Protein AF-A0A1G9V642-F1 (afdb_monomer_lite)

Secondary structure (DSSP, 8-state):
----SEEEEE----TTS--S---EEEEEPTT--GGGSGGGGG-GGG------HHHHHHHHHHHHHHHH-

pLDDT: mean 91.95, std 5.73, range [65.69, 98.0]

Structure (mmCIF, N/CA/C/O backbone):
data_AF-A0A1G9V642-F1
#
_entry.id   AF-A0A1G9V642-F1
#
loop_
_atom_site.group_PDB
_atom_site.id
_atom_site.type_symbol
_atom_site.label_atom_id
_atom_site.label_alt_id
_atom_site.label_comp_id
_atom_site.label_asym_id
_atom_site.label_entity_id
_atom_site.label_seq_id
_atom_site.pdbx_PDB_ins_code
_atom_site.Cartn_x
_atom_site.Cartn_y
_atom_site.Cartn_z
_atom_site.occupancy
_atom_site.B_iso_or_equiv
_atom_site.auth_seq_id
_atom_site.auth_comp_id
_atom_site.auth_asym_id
_atom_site.auth_atom_id
_atom_site.pdbx_PDB_model_num
ATOM 1 N N . MET A 1 1 ? -7.955 -9.132 10.996 1.00 65.69 1 MET A N 1
ATOM 2 C CA . MET A 1 1 ? -6.923 -8.331 10.308 1.00 65.69 1 MET A CA 1
ATOM 3 C C . MET A 1 1 ? -5.778 -9.266 9.993 1.00 65.69 1 MET A C 1
ATOM 5 O O . MET A 1 1 ? -5.578 -10.204 10.757 1.00 65.69 1 MET A O 1
ATOM 9 N N . LEU A 1 2 ? -5.112 -9.074 8.859 1.00 72.12 2 LEU A N 1
ATOM 10 C CA . LEU A 1 2 ? -3.968 -9.904 8.491 1.00 72.12 2 LEU A CA 1
ATOM 11 C C . LEU A 1 2 ? -2.786 -9.585 9.421 1.00 72.12 2 LEU A C 1
ATOM 13 O O . LEU A 1 2 ? -2.663 -8.432 9.845 1.00 72.12 2 LEU A O 1
ATOM 17 N N . PRO A 1 3 ? -1.946 -10.571 9.773 1.00 88.25 3 PRO A N 1
ATOM 18 C CA . PRO A 1 3 ? -0.703 -10.293 10.477 1.00 88.25 3 PRO A CA 1
ATOM 19 C C . PRO A 1 3 ? 0.177 -9.381 9.614 1.00 88.25 3 PRO A C 1
ATOM 21 O O . PRO A 1 3 ? 0.255 -9.556 8.399 1.00 88.25 3 PRO A O 1
ATOM 24 N N . VAL A 1 4 ? 0.822 -8.407 10.251 1.00 92.38 4 VAL A N 1
ATOM 25 C CA . VAL A 1 4 ? 1.711 -7.439 9.599 1.00 92.38 4 VAL A CA 1
ATOM 26 C C . VAL A 1 4 ? 3.087 -7.573 10.233 1.00 92.38 4 VAL A C 1
ATOM 28 O O . VAL A 1 4 ? 3.231 -7.351 11.432 1.00 92.38 4 VAL A O 1
ATOM 31 N N . GLU A 1 5 ? 4.087 -7.950 9.440 1.00 93.75 5 GLU A N 1
ATOM 32 C CA . GLU A 1 5 ? 5.478 -8.038 9.900 1.00 93.75 5 GLU A CA 1
ATOM 33 C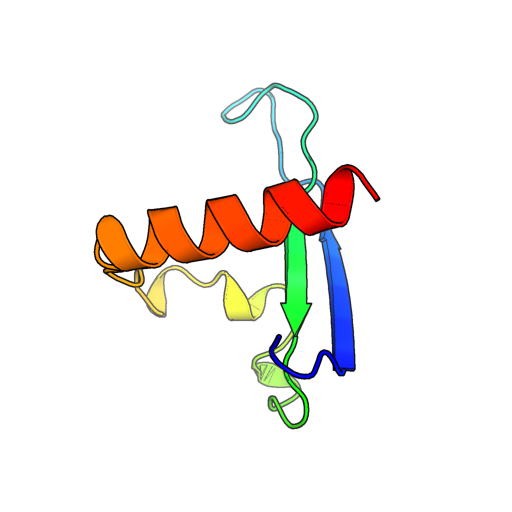 C . GLU A 1 5 ? 6.165 -6.669 9.834 1.00 93.75 5 GLU A C 1
ATOM 35 O O . GLU A 1 5 ? 6.939 -6.303 10.719 1.00 93.75 5 GLU A O 1
ATOM 40 N N . ARG A 1 6 ? 5.858 -5.885 8.795 1.00 92.62 6 ARG A N 1
ATOM 41 C CA . ARG A 1 6 ? 6.416 -4.546 8.582 1.00 92.62 6 ARG A CA 1
ATOM 42 C C . ARG A 1 6 ? 5.381 -3.620 7.961 1.00 92.62 6 ARG A C 1
ATOM 44 O O . ARG A 1 6 ? 4.571 -4.053 7.153 1.00 92.62 6 ARG A O 1
ATOM 51 N N . LEU A 1 7 ? 5.438 -2.336 8.299 1.00 93.38 7 LEU A N 1
ATOM 52 C CA . LEU A 1 7 ? 4.674 -1.290 7.624 1.00 93.38 7 LEU A CA 1
ATOM 53 C C . LEU A 1 7 ? 5.628 -0.422 6.804 1.00 93.38 7 LEU A C 1
ATOM 55 O O . LEU A 1 7 ? 6.597 0.108 7.349 1.00 93.38 7 LEU A O 1
ATOM 59 N N . TYR A 1 8 ? 5.342 -0.249 5.516 1.00 93.56 8 TYR A N 1
ATOM 60 C CA . TYR A 1 8 ? 6.011 0.765 4.709 1.00 93.56 8 TYR A CA 1
ATOM 61 C C . TYR A 1 8 ? 5.228 2.069 4.736 1.00 93.56 8 TYR A C 1
ATOM 63 O O . TYR A 1 8 ? 4.010 2.078 4.551 1.00 93.56 8 TYR A O 1
ATOM 71 N N . VAL A 1 9 ? 5.958 3.164 4.941 1.00 95.19 9 VAL A N 1
ATOM 72 C CA . VAL A 1 9 ? 5.440 4.531 4.904 1.00 95.19 9 VAL A CA 1
ATOM 73 C C . VAL A 1 9 ? 6.178 5.261 3.791 1.00 95.19 9 VAL A C 1
ATOM 75 O O . VAL A 1 9 ? 7.387 5.464 3.887 1.00 95.19 9 VAL A O 1
ATOM 78 N N . LEU A 1 10 ? 5.469 5.614 2.718 1.00 92.94 10 LEU A N 1
ATOM 79 C CA . LEU A 1 10 ? 6.063 6.255 1.541 1.00 92.94 10 LEU A CA 1
ATOM 80 C C . LEU A 1 10 ? 5.346 7.558 1.191 1.00 92.94 10 LEU A C 1
ATOM 82 O O . LEU A 1 10 ? 4.129 7.660 1.335 1.00 92.94 10 LEU A O 1
ATOM 86 N N . SER A 1 11 ? 6.100 8.516 0.655 1.00 93.31 11 SER A N 1
ATOM 87 C CA . SER A 1 11 ? 5.577 9.699 -0.030 1.00 93.31 11 SER A CA 1
ATOM 88 C C . SER A 1 11 ? 6.109 9.687 -1.460 1.00 93.31 11 SER A C 1
ATOM 90 O O . SER A 1 11 ? 7.317 9.778 -1.670 1.00 93.31 11 SER A O 1
ATOM 92 N N . LEU A 1 12 ? 5.211 9.496 -2.429 1.00 91.25 12 LEU A N 1
ATOM 93 C CA . LEU A 1 12 ? 5.547 9.303 -3.850 1.00 91.25 12 LEU A CA 1
ATOM 94 C C . LEU A 1 12 ? 4.987 10.417 -4.751 1.00 91.25 12 LEU A C 1
ATOM 96 O O . LEU A 1 12 ? 5.159 10.380 -5.969 1.00 91.25 12 LEU A O 1
ATOM 100 N N . GLY A 1 13 ? 4.296 11.399 -4.166 1.00 91.62 13 GLY A N 1
ATOM 101 C CA . GLY A 1 13 ? 3.698 12.509 -4.900 1.00 91.62 13 GLY A CA 1
ATOM 102 C C . GLY A 1 13 ? 4.733 13.374 -5.620 1.00 91.62 13 GLY A C 1
ATOM 103 O O . GLY A 1 13 ? 5.848 13.578 -5.142 1.00 91.62 13 GLY A O 1
ATOM 104 N N . SER A 1 14 ? 4.343 13.919 -6.772 1.00 93.31 14 SER A N 1
ATOM 105 C CA . SER A 1 14 ? 5.162 14.841 -7.562 1.00 93.31 14 SER A CA 1
ATOM 106 C C . SER A 1 14 ? 4.294 15.926 -8.207 1.00 93.31 14 SER A C 1
ATOM 108 O O . SER A 1 14 ? 3.097 15.703 -8.419 1.00 93.31 14 SER A O 1
ATOM 110 N N . PRO A 1 15 ? 4.863 17.094 -8.566 1.00 94.44 15 PRO A N 1
ATOM 111 C CA . PRO A 1 15 ? 4.135 18.127 -9.305 1.00 94.44 15 PRO A CA 1
ATOM 112 C C . PRO A 1 15 ? 3.573 17.657 -10.655 1.00 94.44 15 PRO A C 1
ATOM 114 O O . PRO A 1 15 ? 2.574 18.199 -11.118 1.00 94.44 15 PRO A O 1
ATOM 117 N N . GLN A 1 16 ? 4.208 16.667 -11.286 1.00 96.00 16 GLN A N 1
ATOM 118 C CA . GLN A 1 16 ? 3.797 16.097 -12.570 1.00 96.00 16 GLN A CA 1
ATOM 119 C C . GLN A 1 16 ? 2.625 15.108 -12.448 1.00 96.00 16 GLN A C 1
ATOM 121 O O . GLN A 1 16 ? 2.021 14.768 -13.462 1.00 96.00 16 GLN A O 1
ATOM 126 N N . ALA A 1 17 ? 2.311 14.635 -11.240 1.00 90.12 17 ALA A N 1
ATOM 127 C CA . ALA A 1 17 ? 1.238 13.679 -10.978 1.00 90.12 17 ALA A CA 1
ATOM 128 C C . ALA A 1 17 ? 0.471 14.071 -9.700 1.00 90.12 17 ALA A C 1
ATOM 130 O O . ALA A 1 17 ? -0.001 15.202 -9.591 1.00 90.12 17 ALA A O 1
ATOM 131 N N . ASN A 1 18 ? 0.307 13.151 -8.742 1.00 92.81 18 ASN A N 1
ATOM 132 C CA . ASN A 1 18 ? -0.384 13.377 -7.469 1.00 92.81 18 ASN A CA 1
ATOM 133 C C . ASN A 1 18 ? 0.291 14.501 -6.655 1.00 92.81 18 ASN A C 1
ATOM 135 O O . ASN A 1 18 ? 1.127 14.241 -5.791 1.00 92.81 18 ASN A O 1
ATOM 139 N N . ARG A 1 19 ? -0.081 15.759 -6.940 1.00 95.44 19 ARG A N 1
ATOM 140 C CA . ARG A 1 19 ? 0.592 16.965 -6.424 1.00 95.44 19 ARG A CA 1
ATOM 141 C C . ARG A 1 19 ? 0.445 17.174 -4.921 1.00 95.44 19 ARG A C 1
ATOM 143 O O . ARG A 1 19 ? 1.196 17.937 -4.324 1.00 95.44 19 ARG A O 1
ATOM 150 N N . HIS A 1 20 ? -0.617 16.623 -4.344 1.00 95.12 20 HIS A N 1
ATOM 151 C CA . HIS A 1 20 ? -0.941 16.816 -2.941 1.00 95.12 20 HIS A CA 1
ATOM 152 C C . HIS A 1 20 ? -0.070 15.887 -2.097 1.00 95.12 20 HIS A C 1
ATOM 154 O O . HIS A 1 20 ? 0.186 14.750 -2.492 1.00 95.12 20 HIS A O 1
ATOM 160 N N . VAL A 1 21 ? 0.371 16.362 -0.931 1.00 94.38 21 VAL A N 1
ATOM 161 C CA . VAL A 1 21 ? 1.078 15.503 0.023 1.00 94.38 21 VAL A CA 1
ATOM 162 C C . VAL A 1 21 ? 0.120 14.401 0.463 1.00 94.38 21 VAL A C 1
ATOM 164 O O . VAL A 1 21 ? -0.969 14.681 0.960 1.00 94.38 21 VAL A O 1
ATOM 167 N N . HIS A 1 22 ? 0.530 13.157 0.257 1.00 96.12 22 HIS A N 1
ATOM 1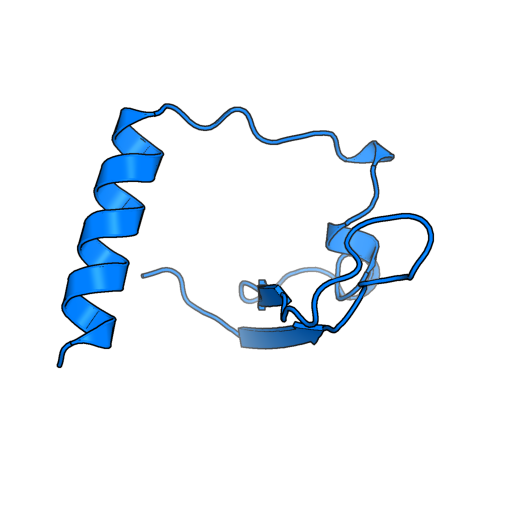68 C CA . HIS A 1 22 ? -0.177 11.966 0.703 1.00 96.12 22 HIS A CA 1
ATOM 169 C C . HIS A 1 22 ? 0.840 10.905 1.108 1.00 96.12 22 HIS A C 1
ATOM 171 O O . HIS A 1 22 ? 2.000 10.939 0.691 1.00 96.12 22 HIS A O 1
ATOM 177 N N . TRP A 1 23 ? 0.381 9.969 1.931 1.00 95.25 23 TRP A N 1
ATOM 178 C CA . TRP A 1 23 ? 1.189 8.876 2.448 1.00 95.25 23 TRP A CA 1
ATOM 179 C C . TRP A 1 23 ? 0.594 7.551 1.994 1.00 95.25 23 TRP A C 1
ATOM 181 O O . TRP A 1 23 ? -0.605 7.324 2.142 1.00 95.25 23 TRP A O 1
ATOM 191 N N . HIS A 1 24 ? 1.439 6.664 1.482 1.00 93.00 24 HIS A N 1
ATOM 192 C CA . HIS A 1 24 ? 1.092 5.260 1.309 1.00 93.00 24 HIS A CA 1
ATOM 193 C C . HIS A 1 24 ? 1.447 4.516 2.593 1.00 93.00 24 HIS A C 1
ATOM 195 O O . HIS A 1 24 ? 2.610 4.521 3.001 1.00 93.00 24 HIS A O 1
ATOM 201 N N . LEU A 1 25 ? 0.450 3.885 3.215 1.00 92.12 25 LEU A N 1
ATOM 202 C CA . LEU A 1 25 ? 0.620 2.987 4.357 1.00 92.12 25 LEU A CA 1
ATOM 203 C C . LEU A 1 25 ? 0.388 1.554 3.871 1.00 92.12 25 LEU A C 1
ATOM 205 O O . LEU A 1 25 ? -0.754 1.131 3.709 1.00 92.12 25 LEU A O 1
ATOM 209 N N . ALA A 1 26 ? 1.471 0.829 3.589 1.00 91.69 26 ALA A N 1
ATOM 210 C CA . ALA A 1 26 ? 1.411 -0.492 2.965 1.00 91.69 26 ALA A CA 1
ATOM 211 C C . ALA A 1 26 ? 1.895 -1.582 3.941 1.00 91.69 26 ALA A C 1
ATOM 213 O O . ALA A 1 26 ? 3.099 -1.660 4.215 1.00 91.69 26 ALA A O 1
ATOM 214 N N . PRO A 1 27 ? 0.988 -2.401 4.510 1.00 91.75 27 PRO A N 1
ATOM 215 C CA . PRO A 1 27 ? 1.368 -3.502 5.386 1.00 91.75 27 PRO A CA 1
ATOM 216 C C . PRO A 1 27 ? 1.984 -4.659 4.587 1.00 91.75 27 PRO A C 1
ATOM 218 O O . PRO A 1 27 ? 1.404 -5.125 3.609 1.00 91.75 27 PRO A O 1
ATOM 221 N N . LEU A 1 28 ? 3.138 -5.149 5.039 1.00 92.06 28 LEU A N 1
ATOM 222 C CA . LEU A 1 28 ? 3.805 -6.340 4.524 1.00 92.06 28 LEU A CA 1
ATOM 223 C C . LEU A 1 28 ? 3.427 -7.563 5.383 1.00 92.06 28 LEU A C 1
ATOM 225 O O . LEU A 1 28 ? 3.685 -7.555 6.595 1.00 92.06 28 LEU A O 1
ATOM 229 N N . PRO A 1 29 ? 2.857 -8.622 4.782 1.00 91.94 29 PRO A N 1
ATOM 230 C CA . PRO A 1 29 ? 2.630 -9.889 5.468 1.00 91.94 29 PRO A CA 1
ATOM 231 C C . PRO A 1 29 ? 3.941 -10.567 5.910 1.00 91.94 29 PRO A C 1
ATOM 233 O O . PRO A 1 29 ? 4.977 -10.373 5.272 1.00 91.94 29 PRO A O 1
ATOM 236 N N . PRO A 1 30 ? 3.912 -11.407 6.958 1.00 94.69 30 PRO A N 1
ATOM 237 C CA . PRO A 1 30 ? 5.057 -12.231 7.318 1.00 94.69 30 PRO A CA 1
ATOM 238 C C . PRO A 1 30 ? 5.463 -13.197 6.206 1.00 94.69 30 PRO A C 1
ATOM 240 O O . PRO A 1 30 ? 4.609 -13.753 5.514 1.00 94.69 30 PRO A O 1
ATOM 243 N N . GLY A 1 31 ? 6.768 -13.440 6.080 1.00 94.56 31 GLY A N 1
ATOM 244 C CA . GLY A 1 31 ? 7.312 -14.459 5.174 1.00 94.56 31 GLY A CA 1
ATOM 245 C C . GLY A 1 31 ? 7.392 -14.071 3.693 1.00 94.56 31 GLY A C 1
ATOM 246 O O . GLY A 1 31 ? 7.699 -14.932 2.871 1.00 94.56 31 GLY A O 1
ATOM 247 N N . VAL A 1 32 ? 7.152 -12.804 3.335 1.00 93.56 32 VAL A N 1
ATOM 248 C CA . VAL A 1 32 ? 7.386 -12.319 1.963 1.00 93.56 32 VAL A CA 1
ATOM 249 C C . VAL A 1 32 ? 8.894 -12.355 1.650 1.00 93.56 32 VAL A C 1
ATOM 251 O O . VAL A 1 32 ? 9.666 -11.780 2.429 1.00 93.56 32 VAL A O 1
ATOM 254 N N . PRO A 1 33 ? 9.337 -12.987 0.541 1.00 95.44 33 PRO A N 1
ATOM 255 C CA . PRO A 1 33 ? 10.745 -13.019 0.137 1.00 95.44 33 PRO A CA 1
ATOM 256 C C . PRO A 1 33 ? 11.352 -11.620 0.040 1.00 95.44 33 PRO A C 1
ATOM 258 O O . PRO A 1 33 ? 10.668 -10.671 -0.331 1.00 95.44 33 PRO A O 1
ATOM 261 N N . TYR A 1 34 ? 12.633 -11.472 0.382 1.00 93.50 34 TYR A N 1
ATOM 262 C CA . TYR A 1 34 ? 13.273 -10.154 0.479 1.00 93.50 34 TYR A CA 1
ATOM 263 C C . TYR A 1 34 ? 13.242 -9.378 -0.848 1.00 93.50 34 TYR A C 1
ATOM 265 O O . TYR A 1 34 ? 13.064 -8.164 -0.855 1.00 93.50 34 TYR A O 1
ATOM 273 N N . GLU A 1 35 ? 13.368 -10.079 -1.967 1.00 94.69 35 GLU A N 1
ATOM 274 C CA . GLU A 1 35 ? 13.284 -9.544 -3.323 1.00 94.69 35 GLU A CA 1
ATOM 275 C C . GLU A 1 35 ? 11.891 -9.011 -3.698 1.00 94.69 35 GLU A C 1
ATOM 277 O O . GLU A 1 35 ? 11.793 -8.126 -4.542 1.00 94.69 35 GLU A O 1
ATOM 282 N N . ASP A 1 36 ? 10.831 -9.484 -3.037 1.00 93.69 36 ASP A N 1
ATOM 283 C CA . ASP A 1 36 ? 9.441 -9.067 -3.265 1.00 93.69 36 ASP A CA 1
ATOM 284 C C . ASP A 1 36 ? 8.995 -7.935 -2.315 1.00 93.69 36 ASP A C 1
ATOM 286 O O . ASP A 1 36 ? 7.840 -7.503 -2.324 1.00 93.69 36 ASP A O 1
ATOM 290 N N . GLN A 1 37 ? 9.899 -7.439 -1.468 1.00 92.56 37 GLN A N 1
ATOM 291 C CA . GLN A 1 37 ? 9.614 -6.422 -0.457 1.00 92.56 37 GLN A CA 1
ATOM 292 C C . GLN A 1 37 ? 9.740 -4.978 -0.989 1.00 92.56 37 GLN A C 1
ATOM 294 O O . GLN A 1 37 ? 10.264 -4.704 -2.067 1.00 92.56 37 GLN A O 1
ATOM 299 N N . GLN A 1 38 ? 9.311 -4.006 -0.174 1.00 91.12 38 GLN A N 1
ATOM 300 C CA . GLN A 1 38 ? 9.446 -2.564 -0.435 1.00 91.12 38 GLN A CA 1
ATOM 301 C C . GLN A 1 38 ? 8.798 -2.129 -1.762 1.00 91.12 38 GLN A C 1
ATOM 303 O O . GLN A 1 38 ? 7.587 -2.254 -1.927 1.00 91.12 38 GLN A O 1
ATOM 308 N N . ILE A 1 39 ? 9.591 -1.582 -2.691 1.00 90.12 39 ILE A N 1
ATOM 309 C CA . ILE A 1 39 ? 9.103 -1.054 -3.965 1.00 90.12 39 ILE A CA 1
ATOM 310 C C . ILE A 1 39 ? 8.730 -2.156 -4.962 1.00 90.12 39 ILE A C 1
ATOM 312 O O . ILE A 1 39 ? 7.938 -1.891 -5.861 1.00 90.12 39 ILE A O 1
ATOM 316 N N . ALA A 1 40 ? 9.230 -3.386 -4.772 1.00 90.69 40 ALA A N 1
ATOM 317 C CA . ALA A 1 40 ? 8.906 -4.523 -5.634 1.00 90.69 40 ALA A CA 1
ATOM 318 C C . ALA A 1 40 ? 7.400 -4.840 -5.620 1.00 90.69 40 ALA A C 1
ATOM 320 O O . ALA A 1 40 ? 6.823 -5.217 -6.636 1.00 90.69 40 ALA A O 1
ATOM 321 N N . ALA A 1 41 ? 6.726 -4.579 -4.495 1.00 82.31 41 ALA A N 1
ATOM 322 C CA . ALA A 1 41 ? 5.277 -4.717 -4.377 1.00 82.31 41 ALA A CA 1
ATOM 323 C C . ALA A 1 41 ? 4.478 -3.738 -5.267 1.00 82.31 41 ALA A C 1
ATOM 325 O O . ALA A 1 41 ? 3.294 -3.964 -5.496 1.00 82.31 41 ALA A O 1
ATOM 326 N N . PHE A 1 42 ? 5.100 -2.665 -5.775 1.00 82.31 42 PHE A N 1
ATOM 327 C CA . PHE A 1 42 ? 4.462 -1.656 -6.635 1.00 82.31 42 PHE A CA 1
ATOM 328 C C . PHE A 1 42 ? 4.825 -1.812 -8.119 1.00 82.31 42 PHE A C 1
ATOM 330 O O . PHE A 1 42 ? 4.509 -0.942 -8.933 1.00 82.31 42 PHE A O 1
ATOM 337 N N . GLU A 1 43 ? 5.517 -2.889 -8.491 1.00 89.56 43 GLU A N 1
ATOM 338 C CA . GLU A 1 43 ? 5.898 -3.130 -9.878 1.00 89.56 43 GLU A CA 1
ATOM 339 C C . GLU A 1 43 ? 4.665 -3.317 -10.763 1.00 89.56 43 GLU A C 1
ATOM 341 O O . GLU A 1 43 ? 3.891 -4.258 -10.593 1.00 89.56 43 GLU A O 1
ATOM 346 N N . ALA A 1 44 ? 4.517 -2.458 -11.775 1.00 87.94 44 ALA A N 1
ATOM 347 C CA . ALA A 1 44 ? 3.391 -2.517 -12.708 1.00 87.94 44 ALA A CA 1
ATOM 348 C C . ALA A 1 44 ? 3.292 -3.863 -13.455 1.00 87.94 44 ALA A C 1
ATOM 350 O O . ALA A 1 44 ? 2.204 -4.265 -13.862 1.00 87.94 44 ALA A O 1
ATOM 351 N N . SER A 1 45 ? 4.408 -4.588 -13.606 1.00 92.25 45 SER A N 1
ATOM 352 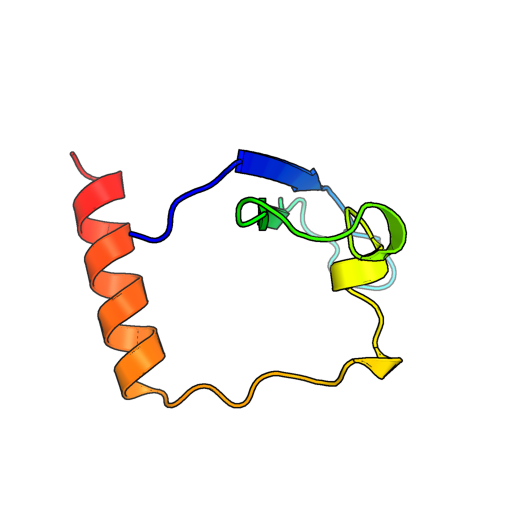C CA . SER A 1 45 ? 4.442 -5.937 -14.187 1.00 92.25 45 SER A CA 1
ATOM 353 C C . SER A 1 45 ? 3.658 -6.977 -13.377 1.00 92.25 45 SER A C 1
ATOM 355 O O . SER A 1 45 ? 3.290 -8.007 -13.937 1.00 92.25 45 SER A O 1
ATOM 357 N N . ARG A 1 46 ? 3.370 -6.722 -12.093 1.00 90.06 46 ARG A N 1
ATOM 358 C CA . ARG A 1 46 ? 2.569 -7.603 -11.225 1.00 90.06 46 ARG A CA 1
ATOM 359 C C . ARG A 1 46 ? 1.060 -7.442 -11.423 1.00 90.06 46 ARG A C 1
ATOM 361 O O . ARG A 1 46 ? 0.289 -8.225 -10.874 1.00 90.06 46 ARG A O 1
ATOM 368 N N . GLY A 1 47 ? 0.642 -6.478 -12.244 1.00 90.56 47 GLY A N 1
ATOM 369 C CA . GLY A 1 47 ? -0.758 -6.217 -12.553 1.00 90.56 47 GLY A CA 1
ATOM 370 C C . GLY A 1 47 ? -1.484 -5.443 -11.454 1.00 90.56 47 GLY A C 1
ATOM 371 O O . GLY A 1 47 ? -0.873 -4.835 -10.577 1.00 90.56 47 GLY A O 1
ATOM 372 N N . VAL A 1 48 ? -2.812 -5.440 -11.539 1.00 90.25 48 VAL A N 1
ATOM 373 C CA . VAL A 1 48 ? -3.707 -4.770 -10.592 1.00 90.25 48 VAL A CA 1
ATOM 374 C C . VAL A 1 48 ? -4.682 -5.809 -10.055 1.00 90.25 48 VAL A C 1
ATOM 376 O O . VAL A 1 48 ? -5.193 -6.626 -10.820 1.00 90.25 48 VAL A O 1
ATOM 379 N N . LEU A 1 49 ? -4.919 -5.789 -8.743 1.00 89.38 49 LEU A N 1
ATOM 380 C CA . LEU A 1 49 ? -5.942 -6.626 -8.125 1.00 89.38 49 LEU A CA 1
ATOM 381 C C . LEU A 1 49 ? -7.326 -6.079 -8.479 1.00 89.38 49 LEU A C 1
ATOM 383 O O . LEU A 1 49 ? -7.620 -4.919 -8.195 1.00 89.38 49 LEU A O 1
ATOM 387 N N . ASP A 1 50 ? -8.160 -6.928 -9.070 1.00 93.31 50 ASP A N 1
ATOM 388 C CA . ASP A 1 50 ? -9.583 -6.663 -9.259 1.00 93.31 50 ASP A CA 1
ATOM 389 C C . ASP A 1 50 ? -10.323 -7.118 -7.996 1.00 93.31 50 ASP A C 1
ATOM 391 O O . ASP A 1 50 ? -10.488 -8.317 -7.760 1.00 93.31 50 ASP A O 1
ATOM 395 N N . VAL A 1 51 ? -10.645 -6.165 -7.121 1.00 94.12 51 VAL A N 1
ATOM 396 C CA . VAL A 1 51 ? -11.300 -6.428 -5.833 1.00 94.12 51 VAL A CA 1
ATOM 397 C C . VAL A 1 51 ? -12.767 -6.013 -5.945 1.00 94.12 51 VAL A C 1
ATOM 399 O O . VAL A 1 51 ? -13.016 -4.852 -6.274 1.00 94.12 51 VAL A O 1
ATOM 402 N N . PRO A 1 52 ? -13.730 -6.903 -5.644 1.00 97.44 52 PRO A N 1
ATOM 403 C CA . PRO A 1 52 ? -15.151 -6.570 -5.682 1.00 97.44 52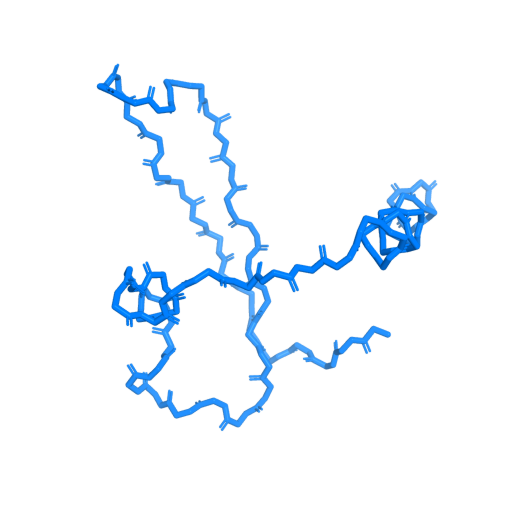 PRO A CA 1
ATOM 404 C C . PRO A 1 52 ? -15.522 -5.382 -4.782 1.00 97.44 52 PRO A C 1
ATOM 406 O O . PRO A 1 52 ? -15.010 -5.241 -3.668 1.00 97.44 52 PRO A O 1
ATOM 409 N N . ASP A 1 53 ? -16.454 -4.544 -5.244 1.00 97.31 53 ASP A N 1
ATOM 410 C CA . ASP A 1 53 ? -16.876 -3.329 -4.531 1.00 97.31 53 ASP A CA 1
ATOM 411 C C . ASP A 1 53 ? -17.418 -3.617 -3.119 1.00 97.31 53 ASP A C 1
ATOM 413 O O . ASP A 1 53 ? -17.209 -2.831 -2.191 1.00 97.31 53 ASP A O 1
ATOM 417 N N . ASP A 1 54 ? -18.102 -4.746 -2.930 1.00 98.00 54 ASP A N 1
ATOM 418 C CA . ASP A 1 54 ? -18.632 -5.173 -1.636 1.00 98.00 54 ASP A CA 1
ATOM 419 C C . ASP A 1 54 ? -17.517 -5.577 -0.662 1.00 98.00 54 ASP A C 1
ATOM 421 O O . ASP A 1 54 ? -17.566 -5.211 0.516 1.00 98.00 54 ASP A O 1
ATOM 425 N N . GLU A 1 55 ? -16.463 -6.238 -1.145 1.00 96.88 55 GLU A N 1
ATOM 426 C CA . GLU A 1 55 ? -15.272 -6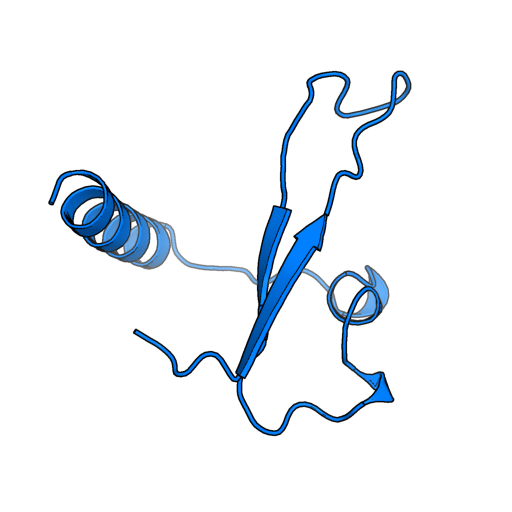.534 -0.343 1.00 96.88 55 GLU A CA 1
ATOM 427 C C . GLU A 1 55 ? -14.540 -5.252 0.083 1.00 96.88 55 GLU A C 1
ATOM 429 O O . GLU A 1 55 ? -14.148 -5.115 1.251 1.00 96.88 55 GLU A O 1
ATOM 434 N N . VAL A 1 56 ? -14.408 -4.279 -0.827 1.00 95.88 56 VAL A N 1
ATOM 435 C CA . VAL A 1 56 ? -13.825 -2.963 -0.519 1.00 95.88 56 VAL A CA 1
ATOM 436 C C . VAL A 1 56 ? -14.664 -2.231 0.530 1.00 95.88 56 VAL A C 1
ATOM 438 O O . VAL A 1 56 ? -14.110 -1.702 1.498 1.00 95.88 56 VAL A O 1
ATOM 441 N N . ALA A 1 57 ? -15.992 -2.229 0.390 1.00 97.69 57 ALA A N 1
ATOM 442 C CA . ALA A 1 57 ? -16.902 -1.579 1.331 1.00 97.69 57 ALA A CA 1
ATOM 443 C C . ALA A 1 57 ? -16.810 -2.185 2.742 1.00 97.69 57 ALA A C 1
ATOM 445 O O . ALA A 1 57 ? -16.692 -1.450 3.728 1.00 97.69 57 ALA A O 1
ATOM 446 N N . VAL A 1 58 ? -16.787 -3.518 2.848 1.00 96.94 58 VAL A N 1
ATOM 447 C CA . VAL A 1 58 ? -16.625 -4.223 4.130 1.00 96.94 58 VAL A CA 1
ATOM 448 C C . VAL A 1 58 ? -15.277 -3.896 4.774 1.00 96.94 58 VAL A C 1
ATOM 450 O O . VAL A 1 58 ? -15.200 -3.689 5.989 1.00 96.94 58 VAL A O 1
ATOM 453 N N . LEU A 1 59 ? -14.197 -3.834 3.990 1.00 93.25 59 LEU A N 1
ATOM 454 C CA . LEU A 1 59 ? -12.882 -3.456 4.504 1.00 93.25 59 LEU A CA 1
ATOM 455 C C . LEU A 1 59 ? -12.867 -2.007 5.008 1.00 93.25 59 LEU A C 1
ATOM 457 O O . LEU A 1 59 ? -12.380 -1.755 6.112 1.00 93.25 59 LEU A O 1
ATOM 461 N N . ALA A 1 60 ? -13.420 -1.074 4.232 1.00 94.75 60 ALA A N 1
ATOM 462 C CA . ALA A 1 60 ? -13.482 0.341 4.584 1.00 94.75 60 ALA A CA 1
ATOM 463 C C . ALA A 1 60 ? -14.262 0.575 5.885 1.00 94.75 60 ALA A C 1
ATOM 465 O O . ALA A 1 60 ? -13.778 1.300 6.753 1.00 94.75 60 ALA A O 1
ATOM 466 N N . GLN A 1 61 ? -15.412 -0.088 6.065 1.00 96.31 61 GLN A N 1
ATOM 467 C CA . GLN A 1 61 ? -16.190 -0.004 7.304 1.00 96.31 61 GLN A CA 1
ATOM 468 C C . GLN A 1 61 ? -15.353 -0.433 8.518 1.00 96.31 61 GLN A C 1
ATOM 470 O O . GLN A 1 61 ? -15.245 0.307 9.494 1.00 96.31 61 GLN A O 1
ATOM 475 N N . ARG A 1 62 ? -14.707 -1.602 8.437 1.00 94.75 62 ARG A N 1
ATOM 476 C CA . ARG A 1 62 ? -13.901 -2.155 9.538 1.00 94.75 62 ARG A CA 1
ATOM 477 C C . ARG A 1 62 ? -12.706 -1.276 9.897 1.00 94.75 62 ARG A C 1
ATOM 479 O O . ARG A 1 62 ? -12.312 -1.230 11.059 1.00 94.75 62 ARG A O 1
ATOM 486 N N . LEU A 1 63 ? -12.089 -0.633 8.906 1.00 91.81 63 LEU A N 1
ATOM 487 C CA . LEU A 1 63 ? -11.012 0.331 9.138 1.00 91.81 63 LEU A CA 1
ATOM 488 C C . LEU A 1 63 ? -11.550 1.603 9.795 1.00 91.81 63 LEU A C 1
ATOM 490 O O . LEU A 1 63 ? -10.952 2.070 10.759 1.00 91.81 63 LEU A O 1
ATOM 494 N N . GLY A 1 64 ? -12.686 2.119 9.319 1.00 94.75 64 GLY A N 1
ATOM 495 C CA . GLY A 1 64 ? -13.340 3.299 9.880 1.00 94.75 64 GLY A CA 1
ATOM 496 C C . GLY A 1 64 ? -13.668 3.137 11.363 1.00 94.75 64 GLY A C 1
ATOM 497 O O . GLY A 1 64 ? -13.265 3.979 12.157 1.00 94.75 64 GLY A O 1
ATOM 498 N N . GLU A 1 65 ? -14.296 2.019 11.7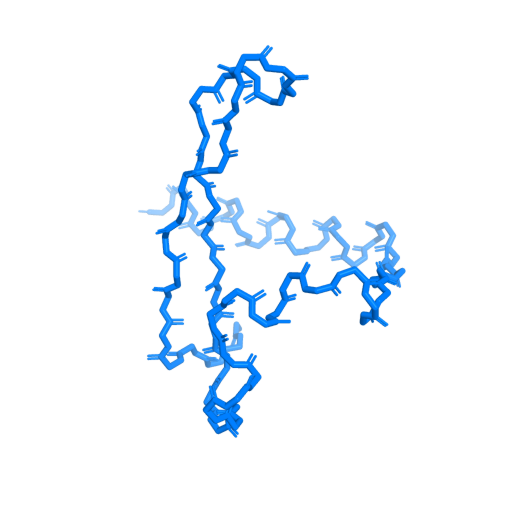39 1.00 95.88 65 GLU A N 1
ATOM 499 C CA . GLU A 1 65 ? -14.611 1.686 13.139 1.00 95.88 65 GLU A CA 1
ATOM 500 C C . GLU A 1 65 ? -13.357 1.732 14.032 1.00 95.88 65 GLU A C 1
ATOM 502 O O . GLU A 1 65 ? -13.376 2.312 15.111 1.00 95.88 65 GLU A O 1
ATOM 507 N N . ARG A 1 66 ? -12.227 1.203 13.545 1.00 92.19 66 ARG A N 1
ATOM 508 C CA . ARG A 1 66 ? -10.952 1.168 14.283 1.00 92.19 66 ARG A CA 1
ATOM 509 C C . ARG A 1 66 ? -10.231 2.508 14.374 1.00 92.19 66 ARG A C 1
ATOM 511 O O . ARG A 1 66 ? -9.358 2.648 15.219 1.00 92.19 66 ARG A O 1
ATOM 518 N N . MET A 1 67 ? -10.508 3.443 13.469 1.00 91.56 67 MET A N 1
ATOM 519 C CA . MET A 1 67 ? -9.882 4.770 13.470 1.00 91.56 67 MET A CA 1
ATOM 520 C C . MET A 1 67 ? -10.589 5.747 14.410 1.00 91.56 67 MET A C 1
ATOM 522 O O . MET A 1 67 ? -10.025 6.790 14.732 1.00 91.56 67 MET A O 1
ATOM 526 N N . THR A 1 68 ? -11.828 5.439 14.796 1.00 91.94 68 THR A N 1
ATOM 527 C CA . THR A 1 68 ? -12.641 6.267 15.693 1.00 91.94 68 THR A CA 1
ATOM 528 C C . THR A 1 68 ? -12.603 5.825 17.155 1.00 91.94 68 THR A C 1
ATOM 530 O O . THR A 1 68 ? -13.102 6.567 18.000 1.00 91.94 68 THR A O 1
ATOM 533 N N . ASP A 1 69 ? -12.028 4.652 17.432 1.00 69.00 69 ASP A N 1
ATOM 534 C CA . ASP A 1 69 ? -11.738 4.134 18.778 1.00 69.00 69 ASP A CA 1
ATOM 535 C C . ASP A 1 69 ? -10.449 4.751 19.356 1.00 69.00 69 ASP A C 1
ATOM 537 O O . ASP A 1 69 ? -10.440 5.079 20.566 1.00 69.00 69 ASP A O 1
#

Organism: NCBI:txid128104

Sequence (69 aa):
MLPVERLYVLSLGSPQANRHVHWHLAPLPPGVPYEDQQIAAFEASRGVLDVPDDEVAVLAQRLGERMTD

Foldseek 3Di:
DADFPDWDWDFDDDPVPNPDTDIDTDGDHPPDDPCCDDCVVVDCVVPDDDDDPVRVVVVVVVVVVVVVD

Radius of gyration: 14.44 Å; chains: 1; bounding box: 32×33×33 Å